Protein AF-A0A843CRW0-F1 (afdb_monomer_lite)

pLDDT: mean 91.29, std 5.39, range [68.06, 97.75]

Secondary structure (DSSP, 8-state):
-HHHHHH-TT--SPPP-TTSHHHHTS-------S-------SSTTS-HHHHHHHHHHHHHHT-TTHHHHHHHTTEEEETTEEEE------

Radius of gyration: 21.22 Å; chains: 1; bounding box: 41×20×56 Å

Structure (mmCIF, N/CA/C/O backbone):
data_AF-A0A843CRW0-F1
#
_entry.id   AF-A0A843CRW0-F1
#
loop_
_atom_site.group_PDB
_atom_site.id
_atom_site.type_symbol
_atom_site.label_atom_id
_atom_site.label_alt_id
_atom_site.label_comp_id
_atom_site.label_asym_id
_atom_site.label_entity_id
_atom_site.label_seq_id
_atom_site.pdbx_PDB_ins_code
_atom_site.Cartn_x
_atom_site.Cartn_y
_atom_site.Cartn_z
_atom_site.occupancy
_atom_site.B_iso_or_equiv
_atom_site.auth_seq_id
_atom_site.auth_comp_id
_atom_site.auth_asym_id
_atom_site.auth_atom_id
_atom_site.pdbx_PDB_model_num
ATOM 1 N N . ASN A 1 1 ? 7.582 -6.452 -19.112 1.00 91.44 1 ASN A N 1
ATOM 2 C CA . ASN A 1 1 ? 6.161 -6.855 -19.006 1.00 91.44 1 ASN A CA 1
ATOM 3 C C . ASN A 1 1 ? 5.581 -6.894 -17.586 1.00 91.44 1 ASN A C 1
ATOM 5 O O . ASN A 1 1 ? 4.367 -6.842 -17.491 1.00 91.44 1 ASN A O 1
ATOM 9 N N . GLY A 1 2 ? 6.359 -6.882 -16.491 1.00 92.81 2 GLY A N 1
ATOM 10 C CA . GLY A 1 2 ? 5.790 -7.006 -15.130 1.00 92.81 2 GLY A CA 1
ATOM 11 C C . GLY A 1 2 ? 4.744 -5.952 -14.711 1.00 92.81 2 GLY A C 1
ATOM 12 O O . GLY A 1 2 ? 3.856 -6.258 -13.924 1.00 92.81 2 GLY A O 1
ATOM 13 N N . LEU A 1 3 ? 4.786 -4.724 -15.252 1.00 92.56 3 LEU A N 1
ATOM 14 C CA . LEU A 1 3 ? 3.710 -3.744 -15.027 1.00 92.56 3 LEU A CA 1
ATOM 15 C C . LEU A 1 3 ? 2.392 -4.181 -15.683 1.00 92.56 3 LEU A C 1
ATOM 17 O O . LEU A 1 3 ? 1.343 -4.056 -15.064 1.00 92.56 3 LEU A O 1
ATOM 21 N N . MET A 1 4 ? 2.444 -4.736 -16.895 1.00 92.94 4 MET A N 1
ATOM 22 C CA . MET A 1 4 ? 1.252 -5.226 -17.592 1.00 92.94 4 MET A CA 1
ATOM 23 C C . MET A 1 4 ? 0.615 -6.386 -16.831 1.00 92.94 4 MET A C 1
ATOM 25 O O . MET A 1 4 ? -0.579 -6.361 -16.583 1.00 92.94 4 MET A O 1
ATOM 29 N N . GLU A 1 5 ? 1.420 -7.339 -16.357 1.00 93.88 5 GLU A N 1
ATOM 30 C CA . GLU A 1 5 ? 0.944 -8.468 -15.540 1.00 93.88 5 GLU A CA 1
ATOM 31 C C . GLU A 1 5 ? 0.249 -7.995 -14.255 1.00 93.88 5 GLU A C 1
ATOM 33 O O . GLU A 1 5 ? -0.762 -8.559 -13.844 1.00 93.88 5 GLU A O 1
ATOM 38 N N . LYS A 1 6 ? 0.769 -6.929 -13.633 1.00 95.56 6 LYS A N 1
ATOM 39 C CA . LYS A 1 6 ? 0.196 -6.347 -12.415 1.00 95.56 6 LYS A CA 1
ATOM 40 C C . LYS A 1 6 ? -1.131 -5.624 -12.661 1.00 95.56 6 LYS A C 1
ATOM 42 O O . LYS A 1 6 ? -2.016 -5.700 -11.814 1.00 95.56 6 LYS A O 1
ATOM 47 N N . TYR A 1 7 ? -1.239 -4.868 -13.754 1.00 94.75 7 TYR A N 1
ATOM 48 C CA . TYR A 1 7 ? -2.390 -3.993 -14.015 1.00 94.75 7 TYR A CA 1
ATOM 49 C C . TYR A 1 7 ? -3.450 -4.607 -14.943 1.00 94.75 7 TYR A C 1
ATOM 51 O O . TYR A 1 7 ? -4.576 -4.120 -14.945 1.00 94.75 7 TYR A O 1
ATOM 59 N N . GLN A 1 8 ? -3.113 -5.660 -15.693 1.00 95.00 8 GLN A N 1
ATOM 60 C CA . GLN A 1 8 ? -4.003 -6.398 -16.600 1.00 95.00 8 GLN A CA 1
ATOM 61 C C . GLN A 1 8 ? -3.903 -7.915 -16.342 1.00 95.00 8 GLN A C 1
ATOM 63 O O . GLN A 1 8 ? -3.392 -8.667 -17.184 1.00 95.00 8 GLN A O 1
ATOM 68 N N . PRO A 1 9 ? -4.348 -8.391 -15.162 1.00 92.75 9 PRO A N 1
ATOM 69 C CA . PRO A 1 9 ? -4.256 -9.802 -14.779 1.00 92.75 9 PRO A CA 1
ATOM 70 C C . PRO A 1 9 ? -5.058 -10.740 -15.696 1.00 92.75 9 PRO A C 1
ATOM 72 O O . PRO A 1 9 ? -4.775 -11.933 -15.759 1.00 92.75 9 PRO A O 1
ATOM 75 N N . GLU A 1 10 ? -6.037 -10.217 -16.435 1.00 94.94 10 GLU A N 1
ATOM 76 C CA . GLU A 1 10 ? -6.797 -10.940 -17.456 1.00 94.94 10 GLU A CA 1
ATOM 77 C C . GLU A 1 10 ? -5.949 -11.384 -18.658 1.00 94.94 10 GLU A C 1
ATOM 79 O O . GLU A 1 10 ? -6.398 -12.223 -19.440 1.00 94.94 10 GLU A O 1
ATOM 84 N N . GLY A 1 11 ? -4.744 -10.821 -18.825 1.00 89.94 11 GLY A N 1
ATOM 85 C CA . GLY A 1 11 ? -3.751 -11.290 -19.793 1.00 89.94 11 GLY A CA 1
ATOM 86 C C . GLY A 1 11 ? -4.098 -11.030 -21.261 1.00 89.94 11 GLY A C 1
ATOM 87 O O . GLY A 1 11 ? -3.539 -11.681 -22.138 1.00 89.94 11 GLY A O 1
ATOM 88 N N . ARG A 1 12 ? -5.016 -10.098 -21.547 1.00 93.12 12 ARG A N 1
ATOM 89 C CA . ARG A 1 12 ? -5.482 -9.786 -22.913 1.00 93.12 12 ARG A CA 1
ATOM 90 C C . ARG A 1 12 ? -4.617 -8.761 -23.656 1.00 93.12 12 ARG A C 1
ATOM 92 O O . ARG A 1 12 ? -4.995 -8.330 -24.741 1.00 93.12 12 ARG A O 1
ATOM 99 N N . TYR A 1 13 ? -3.485 -8.361 -23.084 1.00 92.12 13 TYR A N 1
ATOM 100 C CA . TYR A 1 13 ? -2.566 -7.417 -23.710 1.00 92.12 13 TYR A CA 1
ATOM 101 C C . TYR A 1 13 ? -1.570 -8.109 -24.638 1.00 92.12 13 TYR A C 1
ATOM 103 O O . TYR A 1 13 ? -1.155 -9.248 -24.419 1.00 92.12 13 TYR A O 1
ATOM 111 N N . GLU A 1 14 ? -1.117 -7.366 -25.642 1.00 92.44 14 GLU A N 1
ATOM 112 C CA . GLU A 1 14 ? 0.048 -7.737 -26.432 1.00 92.44 14 GLU A CA 1
ATOM 113 C C . GLU A 1 14 ? 1.324 -7.531 -25.608 1.00 92.44 14 GLU A C 1
ATOM 115 O O . GLU A 1 14 ? 1.565 -6.456 -25.050 1.00 92.44 14 GLU A O 1
ATOM 120 N N . LYS A 1 15 ? 2.142 -8.580 -25.484 1.00 93.38 15 LYS A N 1
ATOM 121 C CA . LYS A 1 15 ? 3.390 -8.509 -24.719 1.00 93.38 15 LYS A CA 1
ATOM 122 C C . LYS A 1 15 ? 4.375 -7.581 -25.416 1.00 93.38 15 LYS A C 1
ATOM 124 O O . LYS A 1 15 ? 4.686 -7.782 -26.581 1.00 93.38 15 LYS A O 1
ATOM 129 N N . ILE A 1 16 ? 4.949 -6.655 -24.652 1.00 92.75 16 ILE A N 1
ATOM 130 C CA . ILE A 1 16 ? 5.982 -5.759 -25.163 1.00 92.75 16 ILE A CA 1
ATOM 131 C C . ILE A 1 16 ? 7.258 -6.557 -25.415 1.00 92.75 16 ILE A C 1
ATOM 133 O O . ILE A 1 16 ? 7.767 -7.218 -24.497 1.00 92.75 16 ILE A O 1
ATOM 137 N N . THR A 1 17 ? 7.782 -6.460 -26.631 1.00 93.69 17 THR A N 1
ATOM 138 C CA . THR A 1 17 ? 9.091 -6.986 -27.023 1.00 93.69 17 THR A CA 1
ATOM 139 C C . THR A 1 17 ? 10.086 -5.836 -27.245 1.00 93.69 17 THR A C 1
ATOM 141 O O . THR A 1 17 ? 9.668 -4.696 -27.452 1.00 93.69 17 THR A O 1
ATOM 144 N N . PRO A 1 18 ? 11.408 -6.080 -27.142 1.00 90.56 18 PRO A N 1
ATOM 145 C CA . PRO A 1 18 ? 12.417 -5.018 -27.241 1.00 90.56 18 PRO A CA 1
ATOM 146 C C . PRO A 1 18 ? 12.473 -4.302 -28.597 1.00 90.56 18 PRO A C 1
ATOM 148 O O . PRO A 1 18 ? 13.021 -3.210 -28.682 1.00 90.56 18 PRO A O 1
ATOM 151 N N . ASP A 1 19 ? 11.952 -4.932 -29.644 1.00 93.56 19 ASP A N 1
ATOM 152 C CA . ASP A 1 19 ? 11.936 -4.452 -31.026 1.00 93.56 19 ASP A CA 1
ATOM 153 C C . ASP A 1 19 ? 10.753 -3.525 -31.351 1.00 93.56 19 ASP A C 1
ATOM 155 O O . ASP A 1 19 ? 10.749 -2.899 -32.409 1.00 93.56 19 ASP A O 1
ATOM 159 N N . MET A 1 20 ? 9.766 -3.392 -30.457 1.00 94.19 20 MET A N 1
ATOM 160 C CA . MET A 1 20 ? 8.626 -2.500 -30.684 1.00 94.19 20 MET A CA 1
ATOM 161 C C . MET A 1 20 ? 9.048 -1.027 -30.626 1.00 94.19 20 MET A C 1
ATOM 163 O O . MET A 1 20 ? 9.705 -0.595 -29.682 1.00 94.19 20 MET A O 1
ATOM 167 N N . GLU A 1 21 ? 8.576 -0.224 -31.581 1.00 93.50 21 GLU A N 1
ATOM 168 C CA . GLU A 1 21 ? 8.904 1.206 -31.701 1.00 93.50 21 GLU A CA 1
ATOM 169 C C 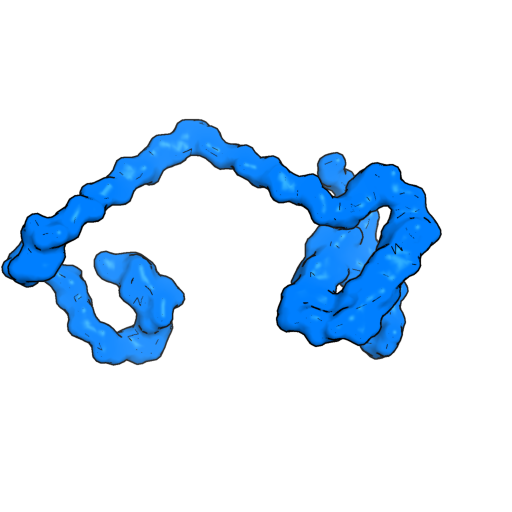. GLU A 1 21 ? 8.591 2.006 -30.427 1.00 93.50 21 GLU A C 1
ATOM 171 O O . GLU A 1 21 ? 9.383 2.841 -30.002 1.00 93.50 21 GLU A O 1
ATOM 176 N N . VAL A 1 22 ? 7.497 1.665 -29.737 1.00 89.62 22 VAL A N 1
ATOM 177 C CA . VAL A 1 22 ? 7.093 2.303 -28.473 1.00 89.62 22 VAL A CA 1
ATOM 178 C C . VAL A 1 22 ? 8.153 2.201 -27.371 1.00 89.62 22 VAL A C 1
ATOM 180 O O . VAL A 1 22 ? 8.192 3.049 -26.482 1.00 89.62 22 VAL A O 1
ATOM 183 N N . VAL A 1 23 ? 9.024 1.185 -27.412 1.00 91.50 23 VAL A N 1
ATOM 184 C CA . VAL A 1 23 ? 10.120 1.030 -26.444 1.00 91.50 23 VAL A CA 1
ATOM 185 C C . VAL A 1 23 ? 11.183 2.111 -26.643 1.00 91.50 23 VAL A C 1
ATOM 187 O O . VAL A 1 23 ? 11.788 2.537 -25.662 1.00 91.50 23 VAL A O 1
ATOM 190 N N . ASN A 1 24 ? 11.374 2.595 -27.874 1.00 91.88 24 ASN A N 1
ATOM 191 C CA . ASN A 1 24 ? 12.337 3.655 -28.182 1.00 91.88 24 ASN A CA 1
ATOM 192 C C . ASN A 1 24 ? 11.855 5.038 -27.720 1.00 91.88 24 ASN A C 1
ATOM 194 O O . ASN A 1 24 ? 12.673 5.902 -27.414 1.00 91.88 24 ASN A O 1
ATOM 198 N N . GLU A 1 25 ? 10.540 5.228 -27.613 1.00 94.38 25 GLU A N 1
ATOM 199 C CA . GLU A 1 25 ? 9.914 6.503 -27.238 1.00 94.38 25 GLU A CA 1
ATOM 200 C C . GLU A 1 25 ? 9.787 6.703 -25.716 1.00 94.38 25 GLU A C 1
ATOM 202 O O . GLU A 1 25 ? 9.298 7.734 -25.248 1.00 94.38 25 GLU A O 1
ATOM 207 N N . VAL A 1 26 ? 10.218 5.727 -24.906 1.00 91.88 26 VAL A N 1
ATOM 208 C CA . VAL A 1 26 ? 10.114 5.775 -23.440 1.00 91.88 26 VAL A CA 1
ATOM 209 C C . VAL A 1 26 ? 11.436 5.438 -22.758 1.00 91.88 26 VAL A C 1
ATOM 211 O O . VAL A 1 26 ? 12.214 4.604 -23.209 1.00 91.88 26 VAL A O 1
ATOM 214 N N . ALA A 1 27 ? 11.682 6.040 -21.594 1.00 93.12 27 ALA A N 1
ATOM 215 C CA . ALA A 1 27 ? 12.831 5.695 -20.763 1.00 93.12 27 ALA A CA 1
ATOM 216 C C . ALA A 1 27 ? 12.465 4.605 -19.743 1.00 93.12 27 ALA A C 1
ATOM 218 O O . ALA A 1 27 ? 11.606 4.802 -18.882 1.00 93.12 27 ALA A O 1
ATOM 219 N N . ILE A 1 28 ? 13.168 3.471 -19.786 1.00 89.75 28 ILE A N 1
ATOM 220 C CA . ILE A 1 28 ? 13.041 2.407 -18.783 1.00 89.75 28 ILE A CA 1
ATOM 221 C C . ILE A 1 28 ? 14.145 2.579 -17.737 1.00 89.75 28 ILE A C 1
ATOM 223 O O . ILE A 1 28 ? 15.323 2.361 -18.012 1.00 89.75 28 ILE A O 1
ATOM 227 N N . ILE A 1 29 ? 13.762 2.947 -16.513 1.00 94.19 29 ILE A N 1
ATOM 228 C CA . ILE A 1 29 ? 14.705 3.217 -15.420 1.00 94.19 29 ILE A CA 1
ATOM 229 C C . ILE A 1 29 ? 14.591 2.129 -14.351 1.00 94.19 29 ILE A C 1
ATOM 231 O O . ILE A 1 29 ? 13.526 1.908 -13.773 1.00 94.19 29 ILE A O 1
ATOM 235 N N . LYS A 1 30 ? 15.714 1.475 -14.037 1.00 94.81 30 LYS A N 1
ATOM 236 C CA . LYS A 1 30 ? 15.817 0.536 -12.914 1.00 94.81 30 LYS A CA 1
ATOM 237 C C . LYS A 1 30 ? 16.326 1.259 -11.670 1.00 94.81 30 LYS A C 1
ATOM 239 O O . LYS A 1 30 ? 17.462 1.720 -11.636 1.00 94.81 30 LYS A O 1
ATOM 244 N N . ILE A 1 31 ? 15.511 1.282 -10.621 1.00 95.38 31 ILE A N 1
ATOM 245 C CA . ILE A 1 31 ? 15.905 1.793 -9.304 1.00 95.38 31 ILE A CA 1
ATOM 246 C C . ILE A 1 31 ? 16.375 0.616 -8.442 1.00 95.38 31 ILE A C 1
ATOM 248 O O . ILE A 1 31 ? 15.637 -0.351 -8.259 1.00 95.38 31 ILE A O 1
ATOM 252 N N . ILE A 1 32 ? 17.593 0.699 -7.900 1.00 97.50 32 ILE A N 1
ATOM 253 C CA . ILE A 1 32 ? 18.120 -0.253 -6.910 1.00 97.50 32 ILE A CA 1
ATOM 254 C C . ILE A 1 32 ? 18.087 0.444 -5.542 1.00 97.50 32 ILE A C 1
ATOM 256 O O . ILE A 1 32 ? 18.965 1.265 -5.260 1.00 97.50 32 ILE A O 1
ATOM 260 N N . PRO A 1 33 ? 17.062 0.198 -4.705 1.00 96.38 33 PRO A N 1
ATOM 261 C CA . PRO A 1 33 ? 16.930 0.897 -3.435 1.00 96.38 33 PRO A CA 1
ATOM 262 C C . PRO A 1 33 ? 18.038 0.468 -2.464 1.00 96.38 33 PRO A C 1
ATOM 264 O O . PRO A 1 33 ? 18.281 -0.720 -2.276 1.00 96.38 33 PRO A O 1
ATOM 267 N N . LYS A 1 34 ? 18.690 1.442 -1.814 1.00 97.75 34 LYS A N 1
ATOM 268 C CA . LYS A 1 34 ? 19.633 1.183 -0.707 1.00 97.75 34 LYS A CA 1
ATOM 269 C C . LYS A 1 34 ? 18.917 1.058 0.637 1.00 97.75 34 LYS A C 1
ATOM 271 O O . LYS A 1 34 ? 19.317 0.267 1.480 1.00 97.75 34 LYS A O 1
ATOM 276 N N . THR A 1 35 ? 17.874 1.861 0.841 1.00 96.81 35 THR A N 1
ATOM 277 C CA . THR A 1 35 ? 17.020 1.836 2.031 1.00 96.81 35 THR A CA 1
ATOM 278 C C . THR A 1 35 ? 15.581 2.148 1.633 1.00 96.81 35 THR A C 1
ATOM 280 O O . THR A 1 35 ? 15.336 2.863 0.661 1.00 96.81 35 THR A O 1
ATOM 283 N N . ILE A 1 36 ? 14.626 1.606 2.387 1.00 95.06 36 ILE A N 1
ATOM 284 C CA . ILE A 1 36 ? 13.200 1.923 2.283 1.00 95.06 36 ILE A CA 1
ATOM 285 C C . ILE A 1 36 ? 12.731 2.285 3.692 1.00 95.06 36 ILE A C 1
ATOM 287 O O . ILE A 1 36 ? 13.044 1.580 4.649 1.00 95.06 36 ILE A O 1
ATOM 291 N N . ARG A 1 37 ? 12.012 3.401 3.832 1.00 94.75 37 ARG A N 1
ATOM 292 C CA . ARG A 1 37 ? 11.444 3.857 5.108 1.00 94.75 37 ARG A CA 1
ATOM 293 C C . ARG A 1 37 ? 9.954 4.105 4.922 1.00 94.75 37 ARG A C 1
ATOM 295 O O . ARG A 1 37 ? 9.567 4.847 4.024 1.00 94.75 37 ARG A O 1
ATOM 302 N N . GLY A 1 38 ? 9.138 3.489 5.770 1.00 90.00 38 GLY A N 1
ATOM 303 C CA . GLY A 1 38 ? 7.700 3.739 5.841 1.00 90.00 38 GLY A CA 1
ATOM 304 C C . GLY A 1 38 ? 7.373 4.772 6.915 1.00 90.00 38 GLY A C 1
ATOM 305 O O . GLY A 1 38 ? 8.101 4.906 7.897 1.00 90.00 38 GLY A O 1
ATOM 306 N N . LYS A 1 39 ? 6.268 5.497 6.741 1.00 90.12 39 LYS A N 1
ATOM 307 C CA . LYS A 1 39 ? 5.709 6.382 7.767 1.00 90.12 39 LYS A CA 1
ATOM 308 C C . LYS A 1 39 ? 4.239 6.046 7.955 1.00 90.12 39 LYS A C 1
ATOM 310 O O . LYS A 1 39 ? 3.481 6.087 6.992 1.00 90.12 39 LYS A O 1
ATOM 315 N N . TYR A 1 40 ? 3.845 5.798 9.198 1.00 86.88 40 TYR A N 1
ATOM 316 C CA . TYR A 1 40 ? 2.475 5.441 9.553 1.00 86.88 40 TYR A CA 1
ATOM 317 C C . TYR A 1 40 ? 1.922 6.412 10.605 1.00 86.88 40 TYR A C 1
ATOM 319 O O . TYR A 1 40 ? 2.620 6.816 11.538 1.00 86.88 40 TYR A O 1
ATOM 327 N N . LYS A 1 41 ? 0.662 6.823 10.435 1.00 88.50 41 LYS A N 1
ATOM 328 C CA . LYS A 1 41 ? -0.102 7.624 11.402 1.00 88.50 41 LYS A CA 1
ATOM 329 C C . LYS A 1 41 ? -1.462 6.973 11.591 1.00 88.50 41 LYS A C 1
ATOM 331 O O . LYS A 1 41 ? -2.323 7.088 10.728 1.00 88.50 41 LYS A O 1
ATOM 336 N N . ILE A 1 42 ? -1.618 6.285 12.709 1.00 87.81 42 ILE A N 1
ATOM 337 C CA . ILE A 1 42 ? -2.730 5.357 12.964 1.00 87.81 42 ILE A CA 1
ATOM 338 C C . ILE A 1 42 ? -3.278 5.516 14.390 1.00 87.81 42 ILE A C 1
ATOM 340 O O . ILE A 1 42 ? -3.828 4.590 14.975 1.00 87.81 42 ILE A O 1
ATOM 344 N N . GLY A 1 43 ? -3.087 6.700 14.979 1.00 86.75 43 GLY A N 1
ATOM 345 C CA . GLY A 1 43 ? -3.475 6.971 16.363 1.00 86.75 43 GLY A CA 1
ATOM 346 C C . GLY A 1 43 ? -2.523 6.365 17.397 1.00 86.75 43 GLY A C 1
ATOM 347 O O . GLY A 1 43 ? -2.929 6.171 18.537 1.00 86.75 43 GLY A O 1
ATOM 348 N N . GLN A 1 44 ? -1.261 6.100 17.033 1.00 85.00 44 GLN A N 1
ATOM 349 C CA . GLN A 1 44 ? -0.268 5.436 17.893 1.00 85.00 44 GLN A CA 1
ATOM 350 C C . GLN A 1 44 ? 0.049 6.174 19.209 1.00 85.00 44 GLN A C 1
ATOM 352 O O . GLN A 1 44 ? 0.576 5.579 20.137 1.00 85.00 44 GLN A O 1
ATOM 357 N N . HIS A 1 45 ? -0.270 7.469 19.304 1.00 88.56 45 HIS A N 1
ATOM 358 C CA . HIS A 1 45 ? -0.066 8.282 20.512 1.00 88.56 45 HIS A CA 1
ATOM 359 C C . HIS A 1 45 ? -1.384 8.687 21.192 1.00 88.56 45 HIS A C 1
ATOM 361 O O . HIS A 1 45 ? -1.380 9.472 22.138 1.00 88.56 45 HIS A O 1
ATOM 367 N N . MET A 1 46 ? -2.527 8.205 20.694 1.00 90.50 46 MET A N 1
ATOM 368 C CA . MET A 1 46 ? -3.821 8.436 21.331 1.00 90.50 46 MET A CA 1
ATOM 369 C C . MET A 1 46 ? -3.992 7.493 22.520 1.00 90.50 46 MET A C 1
ATOM 371 O O . MET A 1 46 ? -3.551 6.348 22.487 1.00 90.50 46 MET A O 1
ATOM 375 N N . ASN A 1 47 ? -4.704 7.947 23.551 1.00 91.06 47 ASN A N 1
ATOM 376 C CA . ASN A 1 47 ? -5.148 7.036 24.601 1.00 91.06 47 ASN A CA 1
ATOM 377 C C . ASN A 1 47 ? -6.185 6.030 24.056 1.00 91.06 47 ASN A C 1
ATOM 379 O O . ASN A 1 47 ? -6.844 6.270 23.039 1.00 91.06 47 ASN A O 1
ATOM 383 N N . LYS A 1 48 ? -6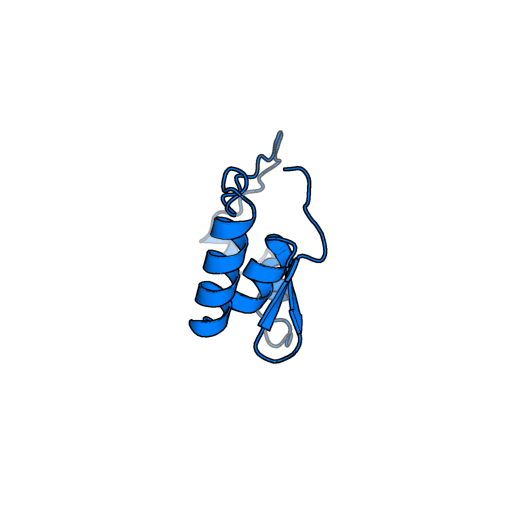.356 4.908 24.764 1.00 88.12 48 LYS A N 1
ATOM 384 C CA . LYS A 1 48 ? -7.211 3.787 24.334 1.00 88.12 48 LYS A CA 1
ATOM 385 C C . LYS A 1 48 ? -8.662 4.190 24.061 1.00 88.12 48 LYS A C 1
ATOM 387 O O . LYS A 1 48 ? -9.262 3.695 23.108 1.00 88.12 48 LYS A O 1
ATOM 392 N N . SER A 1 49 ? -9.214 5.102 24.864 1.00 90.81 49 SER A N 1
ATOM 393 C CA . SER A 1 49 ? -10.596 5.573 24.712 1.00 90.81 49 SER A CA 1
ATOM 394 C C . SER A 1 49 ? -10.774 6.379 23.424 1.00 90.81 49 SER A C 1
ATOM 396 O O . SER A 1 49 ? -11.604 6.030 22.584 1.00 90.81 49 SER A O 1
ATOM 398 N N . ALA A 1 50 ? -9.921 7.385 23.206 1.00 93.12 50 ALA A N 1
ATOM 399 C CA . ALA A 1 50 ? -9.938 8.211 22.000 1.00 93.12 50 ALA A CA 1
ATOM 400 C C . ALA A 1 50 ? -9.720 7.374 20.733 1.00 93.12 50 ALA A C 1
ATOM 402 O O . ALA A 1 50 ? -10.393 7.569 19.722 1.00 93.12 50 ALA A O 1
ATOM 403 N N . ARG A 1 51 ? -8.817 6.393 20.804 1.00 92.00 51 ARG A N 1
ATOM 404 C CA . ARG A 1 51 ? -8.544 5.487 19.688 1.00 92.00 51 ARG A CA 1
ATOM 405 C C . ARG A 1 51 ? -9.725 4.565 19.372 1.00 92.00 51 ARG A C 1
ATOM 407 O O . ARG A 1 51 ? -10.024 4.345 18.202 1.00 92.00 51 ARG A O 1
ATOM 414 N N . SER A 1 52 ? -10.422 4.071 20.396 1.00 91.75 52 SER A N 1
ATOM 415 C CA . SER A 1 52 ? -11.637 3.259 20.225 1.00 91.75 52 SER A CA 1
ATOM 416 C C . SER A 1 52 ? -12.788 4.079 19.636 1.00 91.75 52 SER A C 1
ATOM 418 O O . SER A 1 52 ? -13.521 3.589 18.781 1.00 91.75 52 SER A O 1
ATOM 420 N N . GLN A 1 53 ? -12.924 5.340 20.053 1.00 94.38 53 GLN A N 1
ATOM 421 C CA . GLN A 1 53 ? -13.910 6.263 19.492 1.00 94.38 53 GLN A CA 1
ATOM 422 C C . GLN A 1 53 ? -13.639 6.536 18.006 1.00 94.38 53 GLN A C 1
ATOM 424 O O . GLN A 1 53 ? -14.538 6.389 17.180 1.00 94.38 53 GLN A O 1
ATOM 429 N N . LEU A 1 54 ? -12.382 6.824 17.652 1.00 94.75 54 LEU A N 1
ATOM 430 C CA . LEU A 1 54 ? -11.968 6.994 16.259 1.00 94.75 54 LEU A CA 1
ATOM 431 C C . LEU A 1 54 ? -12.274 5.745 15.415 1.00 94.75 54 LEU A C 1
ATOM 433 O O . LEU A 1 54 ? -12.752 5.861 14.290 1.00 94.75 54 LEU A O 1
ATOM 437 N N . ALA A 1 55 ? -12.039 4.547 15.955 1.00 94.56 55 ALA A N 1
ATOM 438 C CA . ALA A 1 55 ? -12.338 3.300 15.257 1.00 94.56 55 ALA A CA 1
ATOM 439 C C . ALA A 1 55 ? -13.842 3.152 14.940 1.00 94.56 55 ALA A C 1
ATOM 441 O O . ALA A 1 55 ? -14.208 2.765 13.828 1.00 94.56 55 ALA A O 1
ATOM 442 N N . LYS A 1 56 ? -14.726 3.532 15.871 1.00 94.94 56 LYS A N 1
ATOM 443 C CA . LYS A 1 56 ? -16.182 3.536 15.637 1.00 94.94 56 LYS A CA 1
ATOM 444 C C . LYS A 1 56 ? -16.585 4.529 14.551 1.00 94.94 56 LYS A C 1
ATOM 446 O O . LYS A 1 56 ? -17.393 4.197 13.687 1.00 94.94 56 LYS A O 1
ATOM 451 N N . GLU A 1 57 ? -15.993 5.720 14.555 1.00 95.44 57 GLU A N 1
ATOM 452 C CA . GLU A 1 57 ? -16.241 6.744 13.532 1.00 95.44 57 GLU A CA 1
ATOM 453 C C . GLU A 1 57 ? -15.766 6.297 12.142 1.00 95.44 57 GLU A C 1
ATOM 455 O O . GLU A 1 57 ? -16.468 6.505 11.150 1.00 95.44 57 GLU A O 1
ATOM 460 N N . ILE A 1 58 ? -14.614 5.621 12.061 1.00 95.25 58 ILE A N 1
ATOM 461 C CA . ILE A 1 58 ? -14.111 5.031 10.812 1.00 95.25 58 ILE A CA 1
ATOM 462 C C . ILE A 1 58 ? -15.067 3.948 10.300 1.00 95.25 58 ILE A C 1
ATOM 464 O O . ILE A 1 58 ? -15.386 3.945 9.107 1.00 95.25 58 ILE A O 1
ATOM 468 N N . LEU A 1 59 ? -15.551 3.058 11.178 1.00 95.44 59 LEU A N 1
ATOM 469 C CA . LEU A 1 59 ? -16.522 2.030 10.795 1.00 95.44 59 LEU A CA 1
ATOM 470 C C . LEU A 1 59 ? -17.821 2.665 10.278 1.00 95.44 59 LEU A C 1
ATOM 472 O O . LEU A 1 59 ? -18.295 2.293 9.206 1.00 95.44 59 LEU A O 1
ATOM 476 N N . ALA A 1 60 ? -18.353 3.659 10.996 1.00 95.25 60 ALA A N 1
ATOM 477 C CA . ALA A 1 60 ? -19.587 4.356 10.632 1.00 95.25 60 ALA A CA 1
ATOM 478 C C . ALA A 1 60 ? -19.473 5.111 9.298 1.00 95.25 60 ALA A C 1
ATOM 480 O O . ALA A 1 60 ? -20.427 5.144 8.523 1.00 95.25 60 ALA A O 1
ATOM 481 N N . LYS A 1 61 ? -18.297 5.680 8.998 1.00 94.94 61 LYS A N 1
ATOM 482 C CA . LYS A 1 61 ? -18.026 6.342 7.715 1.00 94.94 61 LYS A CA 1
ATOM 483 C C . LYS A 1 61 ? -18.095 5.375 6.529 1.00 94.94 61 LYS A C 1
ATOM 485 O O . LYS A 1 61 ? -18.405 5.814 5.424 1.00 94.94 61 LYS A O 1
ATOM 490 N N . ASN A 1 62 ? -17.784 4.092 6.746 1.00 92.62 62 ASN A N 1
ATOM 491 C CA . ASN A 1 62 ? -17.865 3.020 5.750 1.00 92.62 62 ASN A CA 1
ATOM 492 C C . ASN A 1 62 ? -17.198 3.372 4.400 1.00 92.62 62 ASN A C 1
ATOM 494 O O . ASN A 1 62 ? -17.724 3.086 3.325 1.00 92.62 62 ASN A O 1
ATOM 498 N N . SER A 1 63 ? -16.037 4.037 4.443 1.00 95.00 63 SER A N 1
ATOM 499 C CA . SER A 1 63 ? -15.258 4.329 3.235 1.00 95.00 63 SER A CA 1
ATOM 500 C C . SER A 1 63 ? -14.633 3.051 2.657 1.00 95.00 63 SER A C 1
ATOM 502 O O . SER A 1 63 ? -14.432 2.091 3.405 1.00 95.00 63 SER A O 1
ATOM 504 N N . PRO A 1 64 ? -14.226 3.031 1.371 1.00 96.81 64 PRO A N 1
ATOM 505 C CA . PRO A 1 64 ? -13.655 1.835 0.737 1.00 96.81 64 PRO A CA 1
ATOM 506 C C . PRO A 1 64 ? -12.485 1.205 1.509 1.00 96.81 64 PRO A C 1
ATOM 508 O O . PRO A 1 64 ? -12.330 -0.010 1.523 1.00 96.81 64 PRO A O 1
ATOM 511 N N . THR A 1 65 ? -11.698 2.026 2.209 1.00 94.88 65 THR A N 1
ATOM 512 C CA . THR A 1 65 ? -10.528 1.611 2.998 1.00 94.88 65 THR A CA 1
ATOM 513 C C . THR A 1 65 ? -10.802 1.452 4.498 1.00 94.88 65 THR A C 1
ATOM 515 O O . THR A 1 65 ? -9.871 1.187 5.259 1.00 94.88 65 THR A O 1
ATOM 518 N N . ALA A 1 66 ? -12.042 1.643 4.970 1.00 93.88 66 ALA A N 1
ATOM 519 C CA . ALA A 1 66 ? -12.346 1.691 6.405 1.00 93.88 66 ALA A CA 1
ATOM 520 C C . ALA A 1 66 ? -11.985 0.378 7.113 1.00 93.88 66 ALA A C 1
ATOM 522 O O . ALA A 1 66 ? -11.329 0.395 8.152 1.00 93.88 66 ALA A O 1
ATOM 523 N N . LYS A 1 67 ? -12.348 -0.761 6.512 1.00 93.31 67 LYS A N 1
ATOM 524 C CA . LYS A 1 67 ? -12.063 -2.092 7.068 1.00 93.31 67 LYS A CA 1
ATOM 525 C C . LYS A 1 67 ? -10.563 -2.357 7.188 1.00 93.31 67 LYS A C 1
ATOM 527 O O . LYS A 1 67 ? -10.099 -2.752 8.250 1.00 93.31 67 LYS A O 1
ATOM 532 N N . GLU A 1 68 ? -9.816 -2.081 6.124 1.00 93.94 68 GLU A N 1
ATOM 533 C CA . GLU A 1 68 ? -8.359 -2.245 6.094 1.00 93.94 68 GLU A CA 1
ATOM 534 C C . GLU A 1 68 ? -7.670 -1.317 7.105 1.00 93.94 68 GLU A C 1
ATOM 536 O O . GLU A 1 68 ? -6.786 -1.737 7.845 1.00 93.94 68 GLU A O 1
ATOM 541 N N . THR A 1 69 ? -8.132 -0.067 7.210 1.00 93.44 69 THR A N 1
ATOM 542 C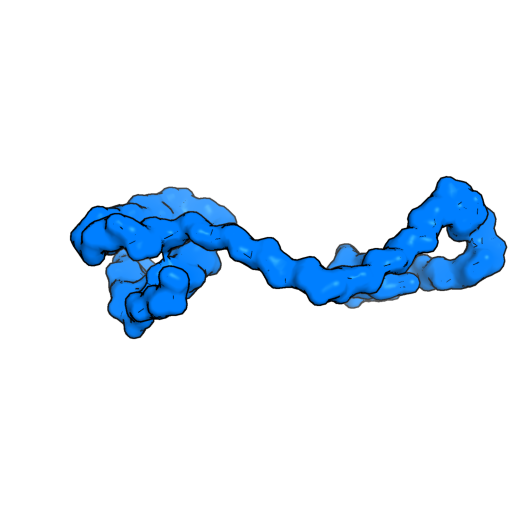 CA . THR A 1 69 ? -7.606 0.899 8.185 1.00 93.44 69 THR A CA 1
ATOM 543 C C . THR A 1 69 ? -7.786 0.395 9.617 1.00 93.44 69 THR A C 1
ATOM 545 O O . THR A 1 69 ? -6.844 0.442 10.406 1.00 93.44 69 THR A O 1
ATOM 548 N N . LEU A 1 70 ? -8.972 -0.125 9.950 1.00 93.62 70 LEU A N 1
ATOM 549 C CA . LEU A 1 70 ? -9.261 -0.689 11.271 1.00 93.62 70 LEU A CA 1
ATOM 550 C C . LEU A 1 70 ? -8.373 -1.894 11.584 1.00 93.62 70 LEU A C 1
ATOM 552 O O . LEU A 1 70 ? -7.802 -1.954 12.672 1.00 93.62 70 LEU A O 1
ATOM 556 N N . GLN A 1 71 ? -8.183 -2.788 10.614 1.00 92.19 71 GLN A N 1
ATOM 557 C CA . GLN A 1 71 ? -7.288 -3.938 10.749 1.00 92.19 71 GLN A CA 1
ATOM 558 C C . GLN A 1 71 ? -5.839 -3.505 11.010 1.00 92.19 71 GLN A C 1
ATOM 560 O O . GLN A 1 71 ? -5.218 -3.993 11.953 1.00 92.19 71 GLN A O 1
ATOM 565 N N . ILE A 1 72 ? -5.316 -2.535 10.248 1.00 91.31 72 ILE A N 1
ATOM 566 C CA . ILE A 1 72 ? -3.966 -1.972 10.456 1.00 91.31 72 ILE A CA 1
ATOM 567 C C . ILE A 1 72 ? -3.844 -1.332 11.846 1.00 91.31 72 ILE A C 1
ATOM 569 O O . ILE A 1 72 ? -2.803 -1.425 12.498 1.00 91.31 72 ILE A O 1
ATOM 573 N N . MET A 1 73 ? -4.912 -0.688 12.320 1.00 91.44 73 MET A N 1
ATOM 574 C CA . MET A 1 73 ? -4.975 -0.102 13.658 1.00 91.44 73 MET A CA 1
ATOM 575 C C . MET A 1 73 ? -5.070 -1.144 14.786 1.00 91.44 73 MET A C 1
ATOM 577 O O . MET A 1 73 ? -4.972 -0.731 15.943 1.00 91.44 73 MET A O 1
ATOM 581 N N . GLY A 1 74 ? -5.241 -2.436 14.480 1.00 91.56 74 GLY A N 1
ATOM 582 C CA . GLY A 1 74 ? -5.372 -3.524 15.457 1.00 91.56 74 GLY A CA 1
ATOM 583 C C . GLY A 1 74 ? -6.811 -3.836 15.893 1.00 91.56 74 GLY A C 1
ATOM 584 O O . GLY A 1 74 ? -7.022 -4.537 16.885 1.00 91.56 74 GLY A O 1
ATOM 585 N N . PHE A 1 75 ? -7.812 -3.320 15.173 1.00 93.56 75 PHE A N 1
ATOM 586 C CA . PHE A 1 75 ? -9.228 -3.566 15.443 1.00 93.56 75 PHE A CA 1
ATOM 587 C C . PHE A 1 75 ? -9.807 -4.660 14.544 1.00 93.56 75 PHE A C 1
ATOM 589 O O . PHE A 1 75 ? -9.569 -4.702 13.337 1.00 93.56 75 PHE A O 1
ATOM 596 N N . GLU A 1 76 ? -10.661 -5.485 15.134 1.00 93.88 76 GLU A N 1
ATOM 597 C CA . GLU A 1 76 ? -11.539 -6.416 14.436 1.00 93.88 76 GLU A CA 1
ATOM 598 C C . GLU A 1 76 ? -12.969 -5.876 14.405 1.00 93.88 76 GLU A C 1
ATOM 600 O O . GLU A 1 76 ? -13.435 -5.223 15.342 1.00 93.88 76 GLU A O 1
ATOM 605 N N . ILE A 1 77 ? -13.678 -6.166 13.315 1.00 91.62 77 ILE A N 1
ATOM 606 C CA . ILE A 1 77 ? -15.079 -5.785 13.141 1.00 91.62 77 ILE A CA 1
ATOM 607 C C . ILE A 1 77 ? -15.949 -6.949 13.617 1.00 91.62 77 ILE A C 1
ATOM 609 O O . ILE A 1 77 ? -15.923 -8.030 13.030 1.00 91.62 77 I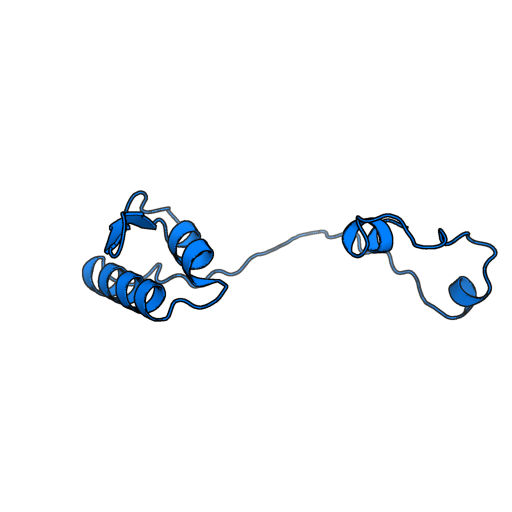LE A O 1
ATOM 613 N N . ALA A 1 78 ? -16.740 -6.719 14.662 1.00 87.00 78 ALA A N 1
ATOM 614 C CA . ALA A 1 78 ? -17.687 -7.677 15.219 1.00 87.00 78 ALA A CA 1
ATOM 615 C C . ALA A 1 78 ? -19.118 -7.192 14.938 1.00 87.00 78 ALA A C 1
ATOM 617 O O . ALA A 1 78 ? -19.739 -6.506 15.751 1.00 87.00 78 ALA A O 1
ATOM 618 N N . GLY A 1 79 ? -19.640 -7.521 13.753 1.00 83.44 79 GLY A N 1
ATOM 619 C CA . GLY A 1 79 ? -20.937 -7.025 13.287 1.00 83.44 79 GLY A CA 1
ATOM 620 C C . GLY A 1 79 ? -20.887 -5.525 12.983 1.00 83.44 79 GLY A C 1
ATOM 621 O O . GLY A 1 79 ? -20.168 -5.112 12.078 1.00 83.44 79 GLY A O 1
ATOM 622 N N . ASN A 1 80 ? -21.637 -4.727 13.749 1.00 83.00 80 ASN A N 1
ATOM 623 C CA . ASN A 1 80 ? -21.683 -3.262 13.628 1.00 83.00 80 ASN A CA 1
ATOM 624 C C . ASN A 1 80 ? -20.782 -2.528 14.637 1.00 83.00 80 ASN A C 1
ATOM 626 O O . ASN A 1 80 ? -20.883 -1.309 14.764 1.00 83.00 80 ASN A O 1
ATOM 630 N N . ASP A 1 81 ? -19.920 -3.245 15.358 1.00 87.69 81 ASP A N 1
ATOM 631 C CA . ASP A 1 81 ? -18.993 -2.650 16.322 1.00 87.69 81 ASP A CA 1
ATOM 632 C C . ASP A 1 81 ? -17.543 -3.060 16.036 1.00 87.69 81 ASP A C 1
ATOM 634 O O . ASP A 1 81 ? -17.271 -3.997 15.277 1.00 87.69 81 ASP A O 1
ATOM 638 N N . VAL A 1 82 ? -16.605 -2.349 16.656 1.00 92.44 82 VAL A N 1
ATOM 639 C CA . VAL A 1 82 ? -15.165 -2.602 16.567 1.00 92.44 82 VAL A CA 1
ATOM 640 C C . VAL A 1 82 ? -14.612 -2.997 17.928 1.00 92.44 82 VAL A C 1
ATOM 642 O O . VAL A 1 82 ? -14.922 -2.386 18.951 1.00 92.44 82 VAL A O 1
ATOM 645 N N . LYS A 1 83 ? -13.755 -4.015 17.946 1.00 91.62 83 LYS A N 1
ATOM 646 C CA . LYS A 1 83 ? -13.056 -4.469 19.152 1.00 91.62 83 LYS A CA 1
ATOM 647 C C . LYS A 1 83 ? -11.560 -4.448 18.908 1.00 91.62 83 LYS A C 1
ATOM 649 O O . LYS A 1 83 ? -11.100 -4.868 17.853 1.00 91.62 83 LYS A O 1
ATOM 654 N N . MET A 1 84 ? -10.801 -3.944 19.874 1.00 87.81 84 MET A N 1
ATOM 655 C CA . MET A 1 84 ? -9.344 -3.973 19.788 1.00 87.81 84 MET A CA 1
ATOM 656 C C . MET A 1 84 ? -8.876 -5.408 20.034 1.00 87.81 84 MET A C 1
ATOM 658 O O . MET A 1 84 ? -9.080 -5.937 21.125 1.00 87.81 84 MET A O 1
ATOM 662 N N . ALA A 1 85 ? -8.311 -6.033 19.004 1.00 86.31 85 ALA A N 1
ATOM 663 C CA . ALA A 1 85 ? -7.840 -7.416 19.035 1.00 86.31 85 ALA A CA 1
ATOM 664 C C . ALA A 1 85 ? -6.332 -7.489 19.293 1.00 86.31 85 ALA A C 1
ATOM 666 O O . ALA A 1 85 ? -5.853 -8.391 19.975 1.00 86.31 85 ALA A O 1
ATOM 667 N N . ASN A 1 86 ? -5.592 -6.503 18.789 1.00 82.44 86 ASN A N 1
ATOM 668 C CA . ASN A 1 86 ? -4.171 -6.341 19.039 1.00 82.44 86 ASN A CA 1
ATOM 669 C C . ASN A 1 86 ? 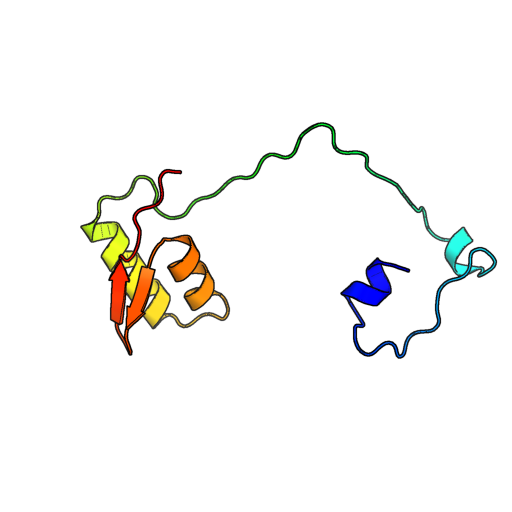-3.873 -4.856 19.269 1.00 82.44 86 ASN A C 1
ATOM 671 O O . ASN A 1 86 ? -4.453 -3.991 18.612 1.00 82.44 86 ASN A O 1
ATOM 675 N N . GLU A 1 87 ? -2.947 -4.559 20.171 1.00 77.06 87 GLU A N 1
ATOM 676 C CA . GLU A 1 87 ? -2.329 -3.242 20.291 1.00 77.06 87 GLU A CA 1
ATOM 677 C C . GLU A 1 87 ? -0.892 -3.381 19.775 1.00 77.06 87 GLU A C 1
ATOM 679 O O . GLU A 1 87 ? -0.007 -3.714 20.557 1.00 77.06 87 GLU A O 1
ATOM 684 N N . PRO A 1 88 ? -0.662 -3.249 18.453 1.00 71.50 88 PRO A N 1
ATOM 685 C CA . PRO A 1 88 ? 0.680 -3.428 17.921 1.00 71.50 88 PRO A CA 1
ATOM 686 C C . PRO A 1 88 ? 1.664 -2.413 18.516 1.00 71.50 88 PRO A C 1
ATOM 688 O O . PRO A 1 88 ? 1.296 -1.282 18.785 1.00 71.50 88 PRO A O 1
ATOM 691 N N . ASP A 1 89 ? 2.926 -2.784 18.689 1.00 68.50 89 ASP A N 1
ATOM 692 C CA . ASP A 1 89 ? 3.976 -1.825 19.041 1.00 68.50 89 ASP A CA 1
ATOM 693 C C . ASP A 1 89 ? 4.536 -1.213 17.743 1.00 68.50 89 ASP A C 1
ATOM 695 O O . ASP A 1 89 ? 5.094 -1.935 16.911 1.00 68.50 89 ASP A O 1
ATOM 699 N N . TRP A 1 90 ? 4.347 0.100 17.538 1.00 68.06 90 TRP A N 1
ATOM 700 C CA 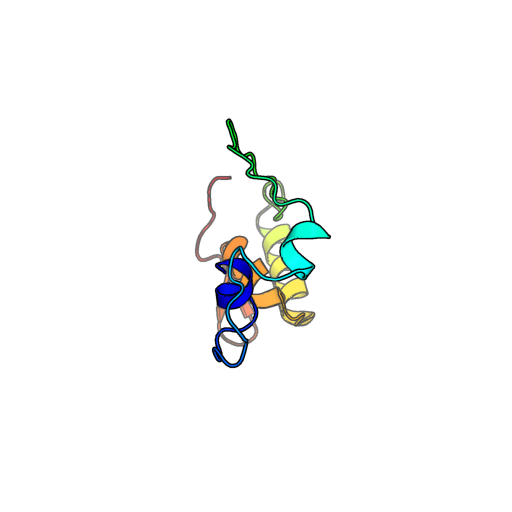. TRP A 1 90 ? 4.807 0.841 16.344 1.00 68.06 90 TRP A CA 1
ATOM 701 C C . TRP A 1 90 ? 5.869 1.887 16.665 1.00 68.06 90 TRP A C 1
ATOM 703 O O . TRP A 1 90 ? 5.680 2.633 17.655 1.00 68.06 90 TRP A O 1
#

Foldseek 3Di:
DVVCCVPPVVPPDDDDDCPDPVVVVDDDDDDDDPDDDDDDDLCLVPDPVVSQVVLLVLLVVVPPCSQVSCVVCQWDDDDSGIDRNDRDDD

Sequence (90 aa):
NGLMEKYQPEGRYEKITPDMEVVNEVAIIKIIPKTIRGKYKIGQHMNKSARSQLAKEILAKNSPTAKETLQIMGFEIAGNDVKMANEPDW